Protein AF-A0AAW0VNF8-F1 (afdb_monomer_lite)

Organism: Cherax quadricarinatus (NCBI:txid27406)

Sequence (107 aa):
GCQGKGEPTLSGTGLVSGCQGKGEPTLSGTGLVSGCQGKGEPTLSGTGLVSGCQGKGEPTLSGTGLVSGCQGKGEPTLSGTGRVSGCQGKGEPTLSGTGRVSGCQGK

Foldseek 3Di:
DAEDQEAAEDEEEADWDDDEYQEAYEYEYEHHTEYFEYQEAYEWEYEHATYHFEYQYAYEWEYEHATEAFEYQEAYEWEYEAATEAFEYCYHYHWYYHYHTDYHDHD

Radius of gyration: 12.26 Å; chains: 1; bounding box: 22×32×31 Å

Structure (mmCIF, N/CA/C/O backbone):
data_AF-A0AAW0VNF8-F1
#
_entry.id   AF-A0AAW0VNF8-F1
#
loop_
_atom_site.group_PDB
_atom_site.id
_atom_site.type_symbol
_atom_site.label_atom_id
_atom_site.label_alt_id
_atom_site.label_comp_id
_atom_site.label_asym_id
_atom_site.label_entity_id
_atom_site.label_seq_id
_atom_site.pdbx_PDB_ins_code
_atom_site.Cartn_x
_atom_site.Cartn_y
_atom_site.Cartn_z
_atom_site.occupancy
_atom_site.B_iso_or_equiv
_atom_site.auth_seq_id
_atom_site.auth_comp_id
_atom_site.auth_asym_id
_atom_site.auth_atom_id
_atom_site.pdbx_PDB_model_num
ATOM 1 N N . GLY A 1 1 ? -10.740 5.512 14.739 1.00 82.88 1 GLY A N 1
ATOM 2 C CA . GLY A 1 1 ? -9.739 6.174 13.891 1.00 82.88 1 GLY A CA 1
ATOM 3 C C . GLY A 1 1 ? -8.809 7.049 14.709 1.00 82.88 1 GLY A C 1
ATOM 4 O O . GLY A 1 1 ? -9.156 7.379 15.836 1.00 82.88 1 GLY A O 1
ATOM 5 N N . CYS A 1 2 ? -7.650 7.403 14.153 1.00 90.25 2 CYS A N 1
ATOM 6 C CA . CYS A 1 2 ? -6.629 8.283 14.732 1.00 90.25 2 CYS A CA 1
ATOM 7 C C . CYS A 1 2 ? -6.286 9.441 13.792 1.00 90.25 2 CYS A C 1
ATOM 9 O O . CYS A 1 2 ? -6.270 9.275 12.574 1.00 90.25 2 CYS A O 1
ATOM 11 N N . GLN A 1 3 ? -5.982 10.613 14.351 1.00 91.75 3 GLN A N 1
ATOM 12 C CA . GLN A 1 3 ? -5.537 11.764 13.572 1.00 91.75 3 GLN A CA 1
ATOM 13 C C . GLN A 1 3 ? -4.486 12.563 14.339 1.00 91.75 3 GLN A C 1
ATOM 15 O O . GLN A 1 3 ? -4.627 12.793 15.538 1.00 91.75 3 GLN A O 1
ATOM 20 N N . GLY A 1 4 ? -3.440 13.019 13.651 1.00 85.81 4 GLY A N 1
ATOM 21 C CA . GLY A 1 4 ? -2.394 13.814 14.285 1.00 85.81 4 GLY A CA 1
ATOM 22 C C . GLY A 1 4 ? -1.452 14.493 13.299 1.00 85.81 4 GLY A C 1
ATOM 23 O O . GLY A 1 4 ? -1.389 14.158 12.120 1.00 85.81 4 GLY A O 1
ATOM 24 N N . LYS A 1 5 ? -0.700 15.486 13.781 1.00 80.19 5 LYS A N 1
ATOM 25 C CA . LYS A 1 5 ? 0.381 16.102 12.992 1.00 80.19 5 LYS A CA 1
ATOM 26 C C . LYS A 1 5 ? 1.646 15.229 12.950 1.00 80.19 5 LYS A C 1
ATOM 28 O O . LYS A 1 5 ? 2.416 15.396 12.014 1.00 80.19 5 LYS A O 1
ATOM 33 N N . GLY A 1 6 ? 1.834 14.342 13.928 1.00 82.56 6 GLY A N 1
ATOM 34 C CA . GLY A 1 6 ? 2.964 1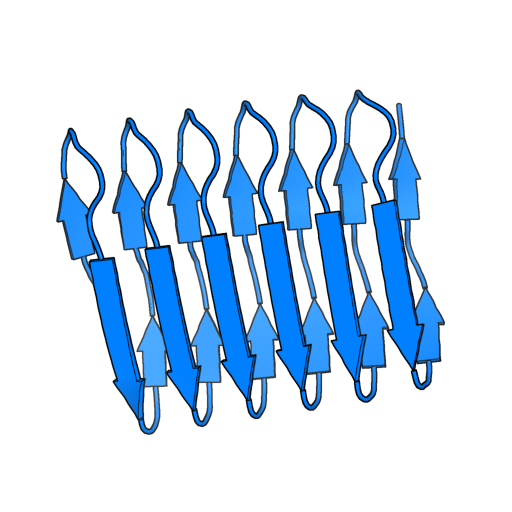3.410 14.004 1.00 82.56 6 GLY A CA 1
ATOM 35 C C . GLY A 1 6 ? 2.661 12.061 13.350 1.00 82.56 6 GLY A C 1
ATOM 36 O O . GLY A 1 6 ? 2.121 12.019 12.242 1.00 82.56 6 GLY A O 1
ATOM 37 N N . GLU A 1 7 ? 2.972 10.995 14.084 1.00 90.00 7 GLU A N 1
ATOM 38 C CA . GLU A 1 7 ? 2.903 9.580 13.685 1.00 90.00 7 GLU A CA 1
ATOM 39 C C . GLU A 1 7 ? 1.790 8.865 14.469 1.00 90.00 7 GLU A C 1
ATOM 41 O O . GLU A 1 7 ? 2.039 8.124 15.425 1.00 90.00 7 GLU A O 1
ATOM 46 N N . PRO A 1 8 ? 0.512 9.158 14.174 1.00 92.00 8 PRO A N 1
ATOM 47 C CA . PRO A 1 8 ? -0.575 8.532 14.901 1.00 92.00 8 PRO A CA 1
ATOM 48 C C . PRO A 1 8 ? -0.576 7.024 14.636 1.00 92.00 8 PRO A C 1
ATOM 50 O O . PRO A 1 8 ? -0.410 6.580 13.502 1.00 92.00 8 PRO A O 1
ATOM 53 N N . THR A 1 9 ? -0.805 6.253 15.694 1.00 95.12 9 THR A N 1
ATOM 54 C CA . THR A 1 9 ? -0.858 4.792 15.637 1.00 95.12 9 THR A CA 1
ATOM 55 C C . THR A 1 9 ? -2.212 4.302 16.137 1.00 95.12 9 THR A C 1
ATOM 57 O O . THR A 1 9 ? -2.721 4.799 17.143 1.00 95.12 9 THR A O 1
ATOM 60 N N . LEU A 1 10 ? -2.801 3.320 15.455 1.00 95.50 10 LEU A N 1
ATOM 61 C CA . LEU A 1 10 ? -4.011 2.628 15.905 1.00 95.50 10 LEU A CA 1
ATOM 62 C C . LEU A 1 10 ? -3.910 1.134 15.625 1.00 95.50 10 LEU A C 1
ATOM 64 O O . LEU A 1 10 ? -3.481 0.713 14.552 1.00 95.50 10 LEU A O 1
ATOM 68 N N . SER A 1 11 ? -4.345 0.338 16.599 1.00 96.56 11 SER A N 1
ATOM 69 C CA . SER A 1 11 ? -4.455 -1.111 16.480 1.00 96.56 11 SER A CA 1
ATOM 70 C C . SER A 1 11 ? -5.770 -1.623 17.063 1.00 96.56 11 SER A C 1
ATOM 72 O O . SER A 1 11 ? -6.353 -0.976 17.936 1.00 96.56 11 SER A O 1
ATOM 74 N N . GLY A 1 12 ? -6.266 -2.762 16.575 1.00 96.06 12 GLY A N 1
ATOM 75 C CA . GLY A 1 12 ? -7.483 -3.366 17.117 1.00 96.06 12 GLY A CA 1
ATOM 76 C C . GLY A 1 12 ? -7.931 -4.655 16.429 1.00 96.06 12 GLY A C 1
ATOM 77 O O . GLY A 1 12 ? -7.283 -5.172 15.517 1.00 96.06 12 GLY A O 1
ATOM 78 N N . THR A 1 13 ? -9.075 -5.165 16.875 1.00 96.38 13 THR A N 1
ATOM 79 C CA . THR A 1 13 ? -9.765 -6.329 16.307 1.00 96.38 13 THR A CA 1
ATOM 80 C C . THR A 1 13 ? -11.167 -5.943 15.835 1.00 96.38 13 THR A C 1
ATOM 82 O O . THR A 1 13 ? -11.759 -4.974 16.310 1.00 96.38 13 THR A O 1
ATOM 85 N N . GLY A 1 14 ? -11.711 -6.694 14.878 1.00 95.25 14 GLY A N 1
ATOM 86 C CA . GLY A 1 14 ? -13.008 -6.404 14.277 1.00 95.25 14 GLY A CA 1
ATOM 87 C C . GLY A 1 14 ? -12.874 -5.378 13.158 1.00 95.25 14 GLY A C 1
ATOM 88 O O . GLY A 1 14 ? -12.380 -5.711 12.085 1.00 95.25 14 GLY A O 1
ATOM 89 N N . LEU A 1 15 ? -13.341 -4.152 13.389 1.00 95.56 15 LEU A N 1
ATOM 90 C CA . LEU A 1 15 ? -13.314 -3.073 12.401 1.00 95.56 15 LEU A CA 1
ATOM 91 C C . LEU A 1 15 ? -12.335 -1.989 12.864 1.00 95.56 15 LEU A C 1
ATOM 93 O O . LEU A 1 15 ? -12.580 -1.289 13.845 1.00 95.56 15 LEU A O 1
ATOM 97 N N . VAL A 1 16 ? -11.218 -1.855 12.153 1.00 95.31 16 VAL A N 1
ATOM 98 C CA . VAL A 1 16 ? -10.157 -0.892 12.446 1.00 95.31 16 VAL A CA 1
ATOM 99 C C . VAL A 1 16 ? -10.028 0.064 11.268 1.00 95.31 16 VAL A C 1
ATOM 101 O O . VAL A 1 16 ? -9.502 -0.281 10.213 1.00 95.31 16 VAL A O 1
ATOM 104 N N . SER A 1 17 ? -10.533 1.284 11.430 1.00 92.38 17 SER A N 1
ATOM 105 C CA . SER A 1 17 ? -10.645 2.227 10.318 1.00 92.38 17 SER A CA 1
ATOM 106 C C . SER A 1 17 ? -10.058 3.600 10.621 1.00 92.38 17 SER A C 1
ATOM 108 O O . SER A 1 17 ? -10.351 4.196 11.666 1.00 92.38 17 SER A O 1
ATOM 110 N N . GLY A 1 18 ? -9.327 4.129 9.639 1.00 86.38 18 GLY A N 1
ATOM 111 C CA . GLY A 1 18 ? -8.933 5.528 9.548 1.00 86.38 18 GLY A CA 1
ATOM 112 C C . GLY A 1 18 ? -7.790 5.898 10.484 1.00 86.38 18 GLY A C 1
ATOM 113 O O . GLY A 1 18 ? -8.027 6.191 11.652 1.00 86.38 18 GLY A O 1
ATOM 114 N N . CYS A 1 19 ? -6.569 5.976 9.962 1.00 92.44 19 CYS A N 1
ATOM 115 C CA . CYS A 1 19 ? -5.480 6.719 10.586 1.00 92.44 19 CYS A CA 1
ATOM 116 C C . CYS A 1 19 ? -4.912 7.758 9.628 1.00 92.44 19 CYS A C 1
ATOM 118 O O . CYS A 1 19 ? -4.551 7.429 8.499 1.00 92.44 19 CYS A O 1
ATOM 120 N N . GLN A 1 20 ? -4.850 9.015 10.063 1.00 93.31 20 GLN A N 1
ATOM 121 C CA . GLN A 1 20 ? -4.438 10.129 9.215 1.00 93.31 20 GLN A CA 1
ATOM 122 C C . GLN A 1 20 ? -3.364 10.984 9.884 1.00 93.31 20 GLN A C 1
ATOM 124 O O . GLN A 1 20 ? -3.565 11.528 10.970 1.00 93.31 20 GLN A O 1
ATOM 129 N N . GLY A 1 21 ? -2.228 11.143 9.209 1.00 88.69 21 GLY A N 1
ATOM 130 C CA . GLY A 1 21 ? -1.056 11.844 9.729 1.00 88.69 21 GLY A CA 1
ATOM 131 C C . GLY A 1 21 ? -0.448 12.814 8.722 1.00 88.69 21 GLY A C 1
ATOM 132 O O . GLY A 1 21 ? -0.566 12.629 7.513 1.00 88.69 21 GLY A O 1
ATOM 133 N N . LYS A 1 22 ? 0.245 13.860 9.192 1.00 87.19 22 LYS A N 1
ATOM 134 C CA . LYS A 1 22 ? 1.213 14.556 8.319 1.00 87.19 22 LYS A CA 1
ATOM 135 C C . LYS A 1 22 ? 2.545 13.800 8.244 1.00 87.19 22 LYS A C 1
ATOM 137 O O . LYS A 1 22 ? 3.184 13.908 7.205 1.00 87.19 22 LYS A O 1
ATOM 142 N N . GLY A 1 23 ? 2.923 13.061 9.290 1.00 88.25 23 GLY A N 1
ATOM 143 C CA . GLY A 1 23 ? 4.085 12.170 9.300 1.00 88.25 23 GLY A CA 1
ATOM 144 C C . GLY A 1 23 ? 3.756 10.785 8.741 1.00 88.25 23 GLY A C 1
ATOM 145 O O . GLY A 1 23 ? 3.161 10.678 7.662 1.00 88.25 23 GLY A O 1
ATOM 146 N N . GLU A 1 24 ? 4.116 9.761 9.513 1.00 93.00 24 GLU A N 1
ATOM 147 C CA . GLU A 1 24 ? 4.070 8.332 9.174 1.00 93.00 24 GLU A CA 1
ATOM 148 C C . GLU A 1 24 ? 3.004 7.625 10.029 1.00 93.00 24 GLU A C 1
ATOM 150 O O . GLU A 1 24 ? 3.294 7.043 11.074 1.00 93.00 24 GLU A O 1
ATOM 155 N N . PRO A 1 25 ? 1.712 7.750 9.681 1.00 94.38 25 PRO A N 1
ATOM 156 C CA . PRO A 1 25 ? 0.669 7.075 10.434 1.00 94.38 25 PRO A CA 1
ATOM 157 C C . PRO A 1 25 ? 0.801 5.557 10.285 1.00 94.38 25 PRO A C 1
ATOM 159 O O . PRO A 1 25 ? 1.090 5.052 9.199 1.00 94.38 25 PRO A O 1
ATOM 162 N N . THR A 1 26 ? 0.514 4.835 11.364 1.00 96.56 26 THR A N 1
ATOM 163 C CA . THR A 1 26 ? 0.533 3.371 11.386 1.00 96.56 26 THR A CA 1
ATOM 164 C C . THR A 1 26 ? -0.834 2.828 11.787 1.00 96.56 26 THR A C 1
ATOM 166 O O . THR A 1 26 ? -1.409 3.216 12.805 1.00 96.56 26 THR A O 1
ATOM 169 N N . LEU A 1 27 ? -1.371 1.907 10.991 1.00 97.06 27 LEU A N 1
ATOM 170 C CA . LEU A 1 27 ? -2.645 1.246 11.256 1.00 97.06 27 LEU A CA 1
ATOM 171 C C . LEU A 1 27 ? -2.466 -0.272 11.188 1.00 97.06 27 LEU A C 1
ATOM 173 O O . LEU A 1 27 ? -1.950 -0.796 10.205 1.00 97.06 27 LEU A O 1
ATOM 177 N N . SER A 1 28 ? -2.896 -0.981 12.229 1.00 97.00 28 SER A N 1
ATOM 178 C CA . SER A 1 28 ? -2.769 -2.438 12.335 1.00 97.00 28 SER A CA 1
ATOM 179 C C . SER A 1 28 ? -4.068 -3.087 12.810 1.00 97.00 28 SER A C 1
ATOM 181 O O . SER A 1 28 ? -4.806 -2.491 13.591 1.00 97.00 28 SER A O 1
ATOM 183 N N . GLY A 1 29 ? -4.374 -4.317 12.403 1.00 96.88 29 GLY A N 1
ATOM 184 C CA . GLY A 1 29 ? -5.476 -5.036 13.037 1.00 96.88 29 GLY A CA 1
ATOM 185 C C . GLY A 1 29 ? -5.838 -6.394 12.460 1.00 96.88 29 GLY A C 1
ATOM 186 O O . GLY A 1 29 ? -5.207 -6.912 11.540 1.00 96.88 29 GLY A O 1
ATOM 187 N N . THR A 1 30 ? -6.897 -6.968 13.026 1.00 97.31 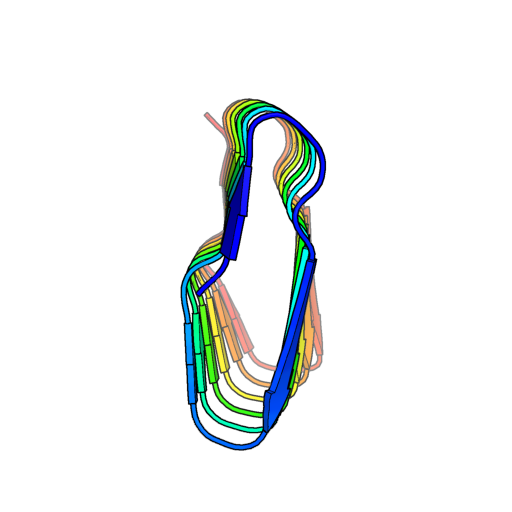30 THR A N 1
ATOM 188 C CA . THR A 1 30 ? -7.486 -8.242 12.587 1.00 97.31 30 THR A CA 1
ATOM 189 C C . THR A 1 30 ? -8.965 -8.045 12.262 1.00 97.31 30 THR A C 1
ATOM 191 O O . THR A 1 30 ? -9.683 -7.454 13.066 1.00 97.31 30 THR A O 1
ATOM 194 N N . GLY A 1 31 ? -9.435 -8.566 11.128 1.00 97.12 31 GLY A N 1
ATOM 195 C CA . GLY A 1 31 ? -10.801 -8.404 10.628 1.00 97.12 31 GLY A CA 1
ATOM 196 C C . GLY A 1 31 ? -10.843 -7.509 9.389 1.00 97.12 31 GLY A C 1
ATOM 197 O O . GLY A 1 31 ? -10.284 -7.860 8.354 1.00 97.12 31 GLY A O 1
ATOM 198 N N . LEU A 1 32 ? -11.526 -6.372 9.490 1.00 97.12 32 LEU A N 1
ATOM 199 C CA . LEU A 1 32 ? -11.554 -5.308 8.488 1.00 97.12 32 LEU A CA 1
ATOM 200 C C . LEU A 1 32 ? -10.598 -4.194 8.922 1.00 97.12 32 LEU A C 1
ATOM 202 O O . LEU A 1 32 ? -10.867 -3.513 9.911 1.00 97.12 32 LEU A O 1
ATOM 206 N N . VAL A 1 33 ? -9.512 -3.980 8.184 1.00 97.31 33 VAL A N 1
ATOM 207 C CA . VAL A 1 33 ? -8.534 -2.919 8.459 1.00 97.31 33 VAL A CA 1
ATOM 208 C C . VAL A 1 33 ? -8.455 -2.001 7.247 1.00 97.31 33 VAL A C 1
ATOM 210 O O . VAL A 1 33 ? -8.090 -2.443 6.159 1.00 97.31 33 VAL A O 1
ATOM 213 N N . SER A 1 34 ? -8.808 -0.725 7.400 1.00 95.62 34 SER A N 1
ATOM 214 C CA . SER A 1 34 ? -8.898 0.166 6.240 1.00 95.62 34 SER A CA 1
ATOM 215 C C . SER A 1 34 ? -8.506 1.613 6.502 1.00 95.62 34 SER A C 1
ATOM 217 O O . SER A 1 34 ? -8.942 2.211 7.487 1.00 95.62 34 SER A O 1
ATOM 219 N N . GLY A 1 35 ? -7.797 2.215 5.548 1.00 92.88 35 GLY A N 1
ATOM 220 C CA . GLY A 1 35 ? -7.576 3.657 5.483 1.00 92.88 35 GLY A CA 1
ATOM 221 C C . GLY A 1 35 ? -6.449 4.146 6.389 1.00 92.88 35 GLY A C 1
ATOM 222 O O . GLY A 1 35 ? -6.704 4.638 7.486 1.00 92.88 35 GLY A O 1
ATOM 223 N N . CYS A 1 36 ? -5.215 4.086 5.893 1.00 95.75 36 CYS A N 1
ATOM 224 C CA . CYS A 1 36 ? -4.048 4.751 6.470 1.00 95.75 36 CYS A CA 1
ATOM 225 C C . CYS A 1 36 ? -3.522 5.800 5.479 1.00 95.75 36 CYS A C 1
ATOM 227 O O . CYS A 1 36 ? -3.216 5.464 4.335 1.00 95.75 36 CYS A O 1
ATOM 229 N N . GLN A 1 37 ? -3.474 7.076 5.870 1.00 95.44 37 GLN A N 1
ATOM 230 C CA . GLN A 1 37 ? -3.137 8.169 4.950 1.00 95.44 37 GLN A CA 1
ATOM 231 C C . GLN A 1 37 ? -2.148 9.163 5.556 1.00 95.44 37 GLN A C 1
ATOM 233 O O . GLN A 1 37 ? -2.428 9.786 6.581 1.00 95.44 37 GLN A O 1
ATOM 238 N N . GLY A 1 38 ? -1.018 9.359 4.878 1.00 92.19 38 GLY A N 1
ATOM 239 C CA . GLY A 1 38 ? 0.093 10.193 5.335 1.00 92.19 38 GLY A CA 1
ATOM 240 C C . GLY A 1 38 ? 0.625 11.127 4.251 1.00 92.19 38 GLY A C 1
ATOM 241 O O . GLY A 1 38 ? 0.427 10.892 3.061 1.00 92.19 38 GLY A O 1
ATOM 242 N N . LYS A 1 39 ? 1.339 12.197 4.627 1.00 89.62 39 LYS A N 1
ATOM 243 C CA . LYS A 1 39 ? 2.239 12.858 3.659 1.00 89.62 39 LYS A CA 1
ATOM 244 C C . LYS A 1 39 ? 3.603 12.166 3.598 1.00 89.62 39 LYS A C 1
ATOM 246 O O . LYS A 1 39 ? 4.196 12.219 2.527 1.00 89.62 39 LYS A O 1
ATOM 251 N N . GLY A 1 40 ? 4.057 11.547 4.689 1.00 89.50 40 GLY A N 1
ATOM 252 C CA . GLY A 1 40 ? 5.257 10.708 4.717 1.00 89.50 40 GLY A CA 1
ATOM 253 C C . GLY A 1 40 ? 4.975 9.297 4.203 1.00 89.50 40 GLY A C 1
ATOM 254 O O . GLY A 1 40 ? 4.379 9.133 3.131 1.00 89.50 40 GLY A O 1
ATOM 255 N N . GLU A 1 41 ? 5.367 8.315 5.008 1.00 94.00 41 GLU A N 1
ATOM 256 C CA . GLU A 1 41 ? 5.377 6.876 4.723 1.00 94.00 41 GLU A CA 1
ATOM 257 C C . GLU A 1 41 ? 4.334 6.158 5.595 1.00 94.00 41 GLU A C 1
ATOM 259 O O . GLU A 1 41 ? 4.639 5.599 6.647 1.00 94.00 41 GLU A O 1
ATOM 264 N N . PRO A 1 42 ? 3.041 6.235 5.242 1.00 95.56 42 PRO A N 1
ATOM 265 C CA . PRO A 1 42 ? 2.013 5.548 6.007 1.00 95.56 42 PRO A CA 1
ATOM 266 C C . PRO A 1 42 ? 2.206 4.033 5.914 1.00 95.56 42 PRO A C 1
ATOM 268 O O . PRO A 1 42 ? 2.480 3.492 4.841 1.00 95.56 42 PRO A O 1
ATOM 271 N N . THR A 1 43 ? 1.979 3.347 7.030 1.00 97.56 43 THR A N 1
ATOM 272 C CA . THR A 1 43 ? 2.043 1.887 7.110 1.00 97.56 43 THR A CA 1
ATOM 273 C C . THR A 1 43 ? 0.681 1.321 7.494 1.00 97.56 43 THR A C 1
ATOM 275 O O . THR A 1 43 ? 0.046 1.764 8.454 1.00 97.56 43 THR A O 1
ATOM 278 N N . LEU A 1 44 ? 0.212 0.332 6.736 1.00 97.75 44 LEU A N 1
ATOM 279 C CA . LEU A 1 44 ? -1.031 -0.389 6.992 1.00 97.75 44 LEU A CA 1
ATOM 280 C C . LEU A 1 44 ? -0.771 -1.894 6.978 1.00 97.75 44 LEU A C 1
ATOM 282 O O . LEU A 1 44 ? -0.316 -2.437 5.974 1.00 97.75 44 LEU A O 1
ATOM 286 N N . SER A 1 45 ? -1.116 -2.567 8.071 1.00 97.50 45 SER A N 1
ATOM 287 C CA . SER A 1 45 ? -0.895 -4.003 8.234 1.00 97.50 45 SER A CA 1
ATOM 288 C C . SER A 1 45 ? -2.130 -4.708 8.787 1.00 97.50 45 SER A C 1
ATOM 290 O O . SER A 1 45 ? -2.865 -4.142 9.593 1.00 97.50 45 SER A O 1
ATOM 292 N N . GLY A 1 46 ? -2.373 -5.965 8.418 1.00 97.12 46 GLY A N 1
ATOM 293 C CA . GLY A 1 46 ? -3.429 -6.720 9.091 1.00 97.12 46 GLY A CA 1
ATOM 294 C C . GLY A 1 46 ? -3.719 -8.117 8.568 1.00 97.12 46 GLY A C 1
ATOM 295 O O . GLY A 1 46 ? -3.088 -8.617 7.640 1.00 97.12 46 GLY A O 1
ATOM 296 N N . THR A 1 47 ? -4.714 -8.746 9.186 1.00 97.62 47 THR A N 1
ATOM 297 C CA . THR A 1 47 ? -5.236 -10.065 8.799 1.00 97.62 47 THR A CA 1
AT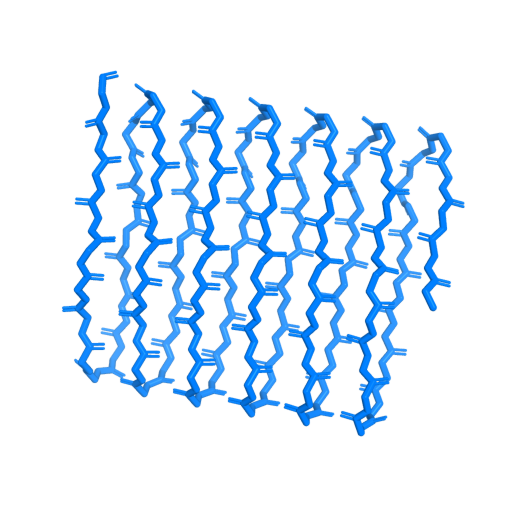OM 298 C C . THR A 1 47 ? -6.734 -9.971 8.524 1.00 97.62 47 THR A C 1
ATOM 300 O O . THR A 1 47 ? -7.457 -9.369 9.312 1.00 97.62 47 THR A O 1
ATOM 303 N N . GLY A 1 48 ? -7.209 -10.584 7.438 1.00 97.38 48 GLY A N 1
ATOM 304 C CA . GLY A 1 48 ? -8.599 -10.534 6.981 1.00 97.38 48 GLY A CA 1
ATOM 305 C C . GLY A 1 48 ? -8.734 -9.736 5.684 1.00 97.38 48 GLY A C 1
ATOM 306 O O . GLY A 1 48 ? -8.240 -10.162 4.640 1.00 97.38 48 GLY A O 1
ATOM 307 N N . LEU A 1 49 ? -9.422 -8.597 5.739 1.00 97.62 49 LEU A N 1
ATOM 308 C CA . LEU A 1 49 ? -9.515 -7.641 4.636 1.00 97.62 49 LEU A CA 1
ATOM 309 C C . LEU A 1 49 ? -8.731 -6.384 5.005 1.00 97.62 49 LEU A C 1
ATOM 311 O O . LEU A 1 49 ? -9.091 -5.687 5.952 1.00 97.62 49 LEU A O 1
ATOM 315 N N . VAL A 1 50 ? -7.676 -6.096 4.249 1.00 97.69 50 VAL A N 1
ATOM 316 C CA . VAL A 1 50 ? -6.785 -4.958 4.485 1.00 97.69 50 VAL A CA 1
ATOM 317 C C . VAL A 1 50 ? -6.796 -4.059 3.254 1.00 97.69 50 VAL A C 1
ATOM 319 O O . VAL A 1 50 ? -6.488 -4.517 2.149 1.00 97.69 50 VAL A O 1
ATOM 322 N N . SER A 1 51 ? -7.172 -2.787 3.405 1.00 96.75 51 SER A N 1
ATOM 323 C CA . SER A 1 51 ? -7.282 -1.899 2.245 1.00 96.75 51 SER A CA 1
ATOM 324 C C . SER A 1 51 ? -6.958 -0.424 2.474 1.00 96.75 51 SER A C 1
ATOM 326 O O . SER A 1 51 ? -7.277 0.167 3.501 1.00 96.75 51 SER A O 1
ATOM 328 N N . GLY A 1 52 ? -6.371 0.212 1.459 1.00 94.31 52 GLY A N 1
ATOM 329 C CA . GLY A 1 52 ? -6.237 1.668 1.399 1.00 94.31 52 GLY A CA 1
ATOM 330 C C . GLY A 1 52 ? -5.107 2.227 2.263 1.00 94.31 52 GLY A C 1
ATOM 331 O O . GLY A 1 52 ? -5.355 2.792 3.328 1.00 94.31 52 GLY A O 1
ATOM 332 N N . CYS A 1 53 ? -3.877 2.135 1.758 1.00 96.56 53 CYS A N 1
ATOM 333 C CA . CYS A 1 53 ? -2.713 2.863 2.262 1.00 96.56 53 CYS A CA 1
ATOM 334 C C . CYS A 1 53 ? -2.281 3.915 1.232 1.00 96.56 53 CYS A C 1
ATOM 336 O O . CYS A 1 53 ? -2.025 3.569 0.077 1.00 96.56 53 CYS A O 1
ATOM 338 N N . GLN A 1 54 ? -2.253 5.198 1.603 1.00 96.19 54 GLN A N 1
ATOM 339 C CA . GLN A 1 54 ? -1.994 6.283 0.648 1.00 96.19 54 GLN A CA 1
ATOM 340 C C . GLN A 1 54 ? -1.033 7.337 1.191 1.00 96.19 54 GLN A C 1
ATOM 342 O O . GLN A 1 54 ? -1.305 7.966 2.215 1.00 96.19 54 GLN A O 1
ATOM 347 N N . GLY A 1 55 ? 0.054 7.584 0.460 1.00 93.06 55 GLY A N 1
ATOM 348 C CA . GLY A 1 55 ? 1.138 8.478 0.867 1.00 93.06 55 GLY A CA 1
ATOM 349 C C . GLY A 1 55 ? 1.633 9.385 -0.256 1.00 93.06 55 GLY A C 1
ATOM 350 O O . GLY A 1 55 ? 1.457 9.087 -1.437 1.00 93.06 55 GLY A O 1
ATOM 351 N N . LYS A 1 56 ? 2.282 10.507 0.083 1.00 90.94 56 LYS A N 1
ATOM 352 C CA . LYS A 1 56 ? 3.145 11.190 -0.903 1.00 90.94 56 LYS A CA 1
ATOM 353 C C . LYS A 1 56 ? 4.550 10.584 -0.944 1.00 90.94 56 LYS A C 1
ATOM 355 O O . LYS A 1 56 ? 5.153 10.673 -2.006 1.00 90.94 56 LYS A O 1
ATOM 360 N N . GLY A 1 57 ? 5.034 9.999 0.152 1.00 90.81 57 GLY A N 1
ATOM 361 C CA . GLY A 1 57 ? 6.274 9.224 0.178 1.00 90.81 57 GLY A CA 1
ATOM 362 C C . GLY A 1 57 ? 6.058 7.795 -0.319 1.00 90.81 57 GLY A C 1
ATOM 363 O O . GLY A 1 57 ? 5.430 7.585 -1.365 1.00 90.81 57 GLY A O 1
ATOM 364 N N . GLU A 1 58 ? 6.545 6.846 0.475 1.00 94.50 58 GLU A N 1
ATOM 365 C CA . GLU A 1 58 ? 6.607 5.405 0.210 1.00 94.50 58 GLU A CA 1
ATOM 366 C C . GLU A 1 58 ? 5.616 4.662 1.122 1.00 94.50 58 GLU A C 1
ATOM 368 O O . GLU A 1 58 ? 5.964 4.169 2.192 1.00 94.50 58 GLU A O 1
ATOM 373 N N . PRO A 1 59 ? 4.317 4.642 0.778 1.00 96.00 59 PRO A N 1
ATOM 374 C CA . PRO A 1 59 ? 3.338 3.933 1.586 1.00 96.00 59 PRO A CA 1
ATOM 375 C C . PRO A 1 59 ? 3.610 2.428 1.550 1.00 96.00 59 PRO A C 1
ATOM 377 O O . PRO A 1 59 ? 3.882 1.856 0.492 1.00 96.00 59 PRO A O 1
ATOM 380 N N . THR A 1 60 ? 3.442 1.780 2.698 1.00 97.88 60 THR A N 1
ATOM 381 C CA . THR A 1 60 ? 3.572 0.328 2.831 1.00 97.88 60 THR A CA 1
ATOM 382 C C . THR A 1 60 ? 2.237 -0.282 3.237 1.00 97.88 60 THR A C 1
ATOM 384 O O . THR A 1 60 ? 1.585 0.160 4.186 1.00 97.88 60 THR A O 1
ATOM 387 N N . LEU A 1 61 ? 1.815 -1.312 2.508 1.00 97.88 61 LEU A N 1
ATOM 388 C CA . LEU A 1 61 ? 0.619 -2.093 2.793 1.00 97.88 61 LEU A CA 1
ATOM 389 C C . LEU A 1 61 ? 0.964 -3.580 2.807 1.00 97.88 61 LEU A C 1
ATOM 391 O O . LEU A 1 61 ? 1.427 -4.123 1.805 1.00 97.88 61 LEU A O 1
ATOM 395 N N . SER A 1 62 ? 0.680 -4.240 3.924 1.00 97.62 62 SER A N 1
ATOM 396 C CA . SER A 1 62 ? 0.982 -5.654 4.126 1.00 97.62 62 SER A CA 1
ATOM 397 C C . SER A 1 62 ? -0.193 -6.395 4.762 1.00 97.62 62 SER A C 1
ATOM 399 O O . SER A 1 62 ? -0.938 -5.835 5.565 1.00 97.62 62 SER A O 1
ATOM 401 N N . GLY A 1 63 ? -0.379 -7.679 4.460 1.00 96.88 63 GLY A N 1
ATOM 402 C CA . GLY A 1 63 ? -1.373 -8.454 5.201 1.00 96.88 63 GLY A CA 1
ATOM 403 C C . GLY A 1 63 ? -1.620 -9.880 4.738 1.00 96.88 63 GLY A C 1
ATOM 404 O O . GLY A 1 63 ? -1.013 -10.372 3.793 1.00 96.88 63 GLY A O 1
ATOM 405 N N . THR A 1 64 ? -2.547 -10.541 5.426 1.00 97.38 64 THR A N 1
ATOM 406 C CA . THR A 1 64 ? -3.012 -11.901 5.116 1.00 97.38 64 THR A CA 1
ATOM 407 C C . THR A 1 64 ? -4.503 -11.871 4.780 1.00 97.38 64 THR A C 1
ATOM 409 O O . THR A 1 64 ? -5.277 -11.282 5.530 1.00 97.38 64 THR A O 1
ATOM 412 N N . GLY A 1 65 ? -4.928 -12.526 3.695 1.00 96.94 65 GLY A N 1
ATOM 413 C CA . GLY A 1 65 ? -6.324 -12.595 3.248 1.00 96.94 65 GLY A CA 1
ATOM 414 C C . GLY A 1 65 ? -6.550 -11.857 1.926 1.00 96.94 65 GLY A C 1
ATOM 415 O O . GLY A 1 65 ? -6.036 -12.285 0.891 1.00 96.94 65 GLY A O 1
ATOM 416 N N . LEU A 1 66 ? -7.347 -10.782 1.936 1.00 97.31 66 LEU A N 1
ATOM 417 C CA . LEU A 1 66 ? -7.460 -9.858 0.798 1.00 97.31 66 LEU A CA 1
ATOM 418 C C . LEU A 1 66 ? -6.749 -8.550 1.144 1.00 97.31 66 LEU A C 1
ATOM 420 O O . LEU A 1 66 ? -7.141 -7.866 2.087 1.00 97.31 66 LEU A O 1
ATOM 424 N N . VAL A 1 67 ? -5.736 -8.192 0.362 1.00 97.62 67 VAL A N 1
ATOM 425 C CA . VAL A 1 67 ? -4.923 -6.989 0.563 1.00 97.62 67 VAL A CA 1
ATOM 426 C C . VAL A 1 67 ? -5.010 -6.121 -0.6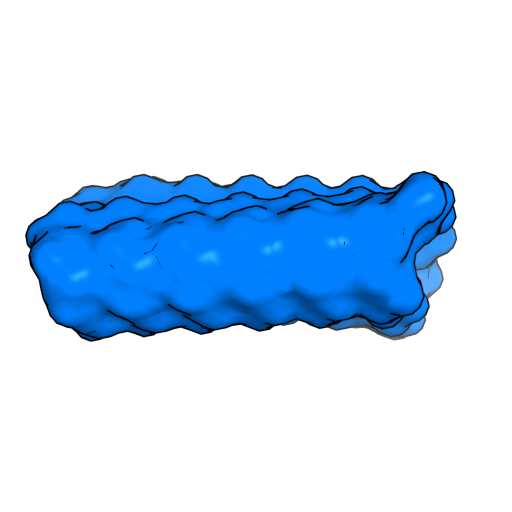88 1.00 97.62 67 VAL A C 1
ATOM 428 O O . VAL A 1 67 ? -4.738 -6.597 -1.794 1.00 97.62 67 VAL A O 1
ATOM 431 N N . SER A 1 68 ? -5.419 -4.856 -0.555 1.00 96.69 68 SER A N 1
ATOM 432 C CA . SER A 1 68 ? -5.592 -4.007 -1.740 1.00 96.69 68 SER A CA 1
ATOM 433 C C . SER A 1 68 ? -5.416 -2.502 -1.554 1.00 96.69 68 SER A C 1
ATOM 435 O O . SER A 1 68 ? -5.762 -1.939 -0.523 1.00 96.69 68 SER A O 1
ATOM 437 N N . GLY A 1 69 ? -4.943 -1.825 -2.602 1.00 94.81 69 GLY A N 1
ATOM 438 C CA . GLY A 1 69 ? -4.927 -0.362 -2.665 1.00 94.81 69 GLY A CA 1
ATOM 439 C C . GLY A 1 69 ? -3.788 0.275 -1.869 1.00 94.81 69 GLY A C 1
ATOM 440 O O . GLY A 1 69 ? -4.032 0.904 -0.841 1.00 94.81 69 GLY A O 1
ATOM 441 N N . CYS A 1 70 ? -2.561 0.146 -2.374 1.00 96.25 70 CYS A N 1
ATOM 442 C CA . CYS A 1 70 ? -1.399 0.913 -1.923 1.00 96.25 70 CYS A CA 1
ATOM 443 C C . CYS A 1 70 ? -1.050 1.967 -2.982 1.00 96.25 70 CYS A C 1
ATOM 445 O O . CYS A 1 70 ? -0.823 1.612 -4.140 1.00 96.25 70 CYS A O 1
ATOM 447 N N . GLN A 1 71 ? -1.063 3.255 -2.630 1.00 95.50 71 GLN A N 1
ATOM 448 C CA . GLN A 1 71 ? -0.881 4.336 -3.606 1.00 95.50 71 GLN A CA 1
ATOM 449 C C . GLN A 1 71 ? 0.064 5.428 -3.112 1.00 95.50 71 GLN A C 1
ATOM 451 O O . GLN A 1 71 ? -0.216 6.093 -2.114 1.00 95.50 71 GLN A O 1
ATOM 456 N N . GLY A 1 72 ? 1.150 5.650 -3.849 1.00 92.56 72 GLY A N 1
ATOM 457 C CA . GLY A 1 72 ? 2.217 6.588 -3.505 1.00 92.56 72 GLY A CA 1
ATOM 458 C C . GLY A 1 72 ? 2.562 7.544 -4.643 1.00 92.56 72 GLY A C 1
ATOM 459 O O . GLY A 1 72 ? 2.292 7.259 -5.809 1.00 92.56 72 GLY A O 1
ATOM 460 N N . LYS A 1 73 ? 3.197 8.681 -4.334 1.00 91.25 73 LYS A N 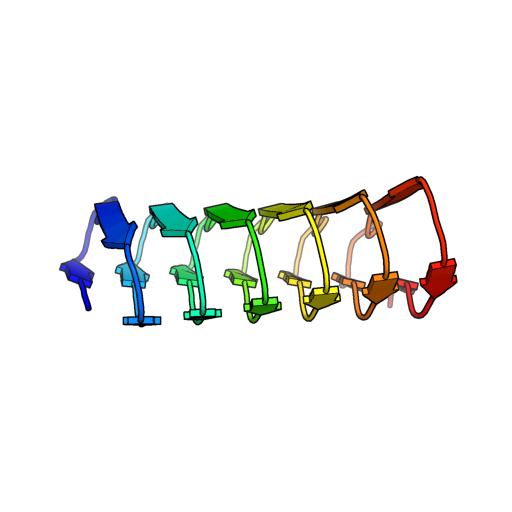1
ATOM 461 C CA . LYS A 1 73 ? 3.997 9.381 -5.358 1.00 91.25 73 LYS A CA 1
ATOM 462 C C . LYS A 1 73 ? 5.428 8.845 -5.422 1.00 91.25 73 LYS A C 1
ATOM 464 O O . LYS A 1 73 ? 6.001 8.936 -6.498 1.00 91.25 73 LYS A O 1
ATOM 469 N N . GLY A 1 74 ? 5.971 8.316 -4.325 1.00 90.81 74 GLY A N 1
ATOM 470 C CA . GLY A 1 74 ? 7.245 7.597 -4.315 1.00 90.81 74 GLY A CA 1
ATOM 471 C C . GLY A 1 74 ? 7.088 6.153 -4.789 1.00 90.81 74 GLY A C 1
ATOM 472 O O . GLY A 1 74 ? 6.379 5.892 -5.768 1.00 90.81 74 GLY A O 1
ATOM 473 N N . GLU A 1 75 ? 7.721 5.242 -4.056 1.00 93.69 75 GLU A N 1
ATOM 474 C CA . GLU A 1 75 ? 7.812 3.799 -4.305 1.00 93.69 75 GLU A CA 1
ATOM 475 C C . GLU A 1 75 ? 6.877 3.038 -3.347 1.00 93.69 75 GLU A C 1
ATOM 477 O O . GLU A 1 75 ? 7.277 2.602 -2.270 1.00 93.69 75 GLU A O 1
ATOM 482 N N . PRO A 1 76 ? 5.574 2.929 -3.657 1.00 95.25 76 PRO A N 1
ATOM 483 C CA . PRO A 1 76 ? 4.652 2.207 -2.794 1.00 95.25 76 PRO A CA 1
ATOM 484 C C . PRO A 1 76 ? 5.006 0.719 -2.761 1.00 95.25 76 PRO A C 1
ATOM 486 O O . PRO A 1 76 ? 5.270 0.103 -3.796 1.00 95.25 76 PRO A O 1
ATOM 489 N N . THR A 1 77 ? 4.915 0.125 -1.577 1.00 97.44 77 THR A N 1
ATOM 490 C CA . THR A 1 77 ? 5.114 -1.310 -1.380 1.00 97.44 77 THR A CA 1
ATOM 491 C C . THR A 1 77 ? 3.802 -1.967 -0.981 1.00 97.44 77 THR A C 1
ATOM 493 O O . THR A 1 77 ? 3.128 -1.550 -0.038 1.00 97.44 77 THR A O 1
ATOM 496 N N . LEU A 1 78 ? 3.426 -3.017 -1.708 1.00 97.31 78 LEU A N 1
ATOM 497 C CA . LEU A 1 78 ? 2.267 -3.848 -1.419 1.00 97.31 78 LEU A CA 1
ATOM 498 C C . LEU A 1 78 ? 2.699 -5.312 -1.317 1.00 97.31 78 LEU A C 1
ATOM 500 O O . LEU A 1 78 ? 3.209 -5.885 -2.280 1.00 97.31 78 LEU A O 1
ATOM 504 N N . SER A 1 79 ? 2.472 -5.926 -0.159 1.00 97.06 79 SER A N 1
ATOM 505 C CA . SER A 1 79 ? 2.813 -7.325 0.086 1.00 97.06 79 SER A CA 1
ATOM 506 C C . SER A 1 79 ? 1.686 -8.099 0.772 1.00 97.06 79 SER A C 1
ATOM 508 O O . SER A 1 79 ? 0.832 -7.522 1.445 1.00 97.06 79 SER A O 1
ATOM 510 N N . GLY A 1 80 ? 1.654 -9.424 0.620 1.00 95.69 80 GLY A N 1
ATOM 511 C CA . GLY A 1 80 ? 0.745 -10.228 1.431 1.00 95.69 80 GLY A CA 1
ATOM 512 C C . GLY A 1 80 ? 0.578 -11.687 1.038 1.00 95.69 80 GLY A C 1
ATOM 513 O O . GLY A 1 80 ? 1.146 -12.181 0.070 1.00 95.69 80 GLY A O 1
ATOM 514 N N . THR A 1 81 ? -0.241 -12.380 1.817 1.00 95.69 81 THR A N 1
ATOM 515 C CA . THR A 1 81 ? -0.657 -13.773 1.608 1.00 95.69 81 THR A CA 1
ATOM 516 C C . THR A 1 81 ? -2.122 -13.785 1.164 1.00 95.69 81 THR A C 1
ATOM 518 O O . THR A 1 81 ? -2.948 -13.114 1.779 1.00 95.69 81 THR A O 1
ATOM 521 N N . GLY A 1 82 ? -2.489 -14.561 0.141 1.00 96.00 82 GLY A N 1
ATOM 522 C CA . GLY A 1 82 ? -3.869 -14.676 -0.351 1.00 96.00 82 GLY A CA 1
ATOM 523 C C . GLY A 1 82 ? -4.104 -13.950 -1.677 1.00 96.00 82 GLY A C 1
ATOM 524 O O . GLY A 1 82 ? -3.555 -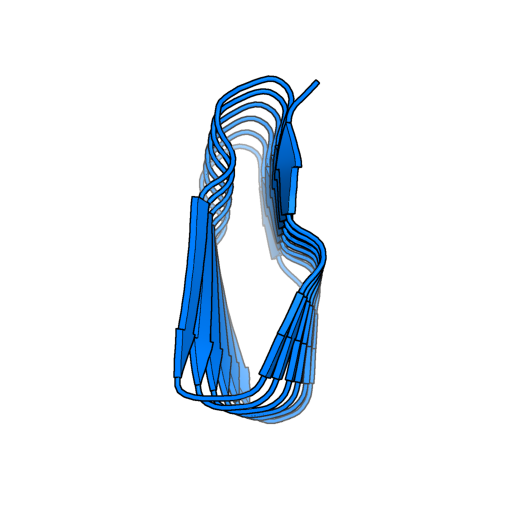14.351 -2.703 1.00 96.00 82 GLY A O 1
ATOM 525 N N . ARG A 1 83 ? -4.971 -12.930 -1.707 1.00 97.19 83 ARG A N 1
ATOM 526 C CA . ARG A 1 83 ? -5.171 -12.082 -2.897 1.00 97.19 83 ARG A CA 1
ATOM 527 C C . ARG A 1 83 ? -4.616 -10.692 -2.636 1.00 97.19 83 ARG A C 1
ATOM 529 O O . ARG A 1 83 ? -5.053 -10.028 -1.702 1.00 97.19 83 ARG A O 1
ATOM 536 N N . VAL A 1 84 ? -3.708 -10.251 -3.495 1.00 96.81 84 VAL A N 1
ATOM 537 C CA . VAL A 1 84 ? -3.012 -8.972 -3.374 1.00 96.81 84 VAL A CA 1
ATOM 538 C C . VAL A 1 84 ? -3.201 -8.178 -4.665 1.00 96.81 84 VAL A C 1
ATOM 540 O O . VAL A 1 84 ? -2.923 -8.689 -5.756 1.00 96.81 84 VAL A O 1
ATOM 543 N N . SER A 1 85 ? -3.696 -6.940 -4.575 1.00 96.19 85 SER A N 1
ATOM 544 C CA . SER A 1 85 ? -3.903 -6.128 -5.780 1.00 96.19 85 SER A CA 1
ATOM 545 C C . SER A 1 85 ? -3.909 -4.613 -5.607 1.00 96.19 85 SER A C 1
ATOM 547 O O . SER A 1 85 ? -4.394 -4.102 -4.603 1.00 96.19 85 SER A O 1
ATOM 549 N N . GLY A 1 86 ? -3.501 -3.879 -6.644 1.00 94.12 86 GLY A N 1
ATOM 550 C CA . GLY A 1 86 ? -3.656 -2.422 -6.703 1.00 94.12 86 GLY A CA 1
ATOM 551 C C . GLY A 1 86 ? -2.537 -1.672 -5.986 1.00 94.12 86 GLY A C 1
ATOM 552 O O . GLY A 1 86 ? -2.804 -0.935 -5.039 1.00 94.12 86 GLY A O 1
ATOM 553 N N . CYS A 1 87 ? -1.299 -1.869 -6.441 1.00 95.25 87 CYS A N 1
ATOM 554 C CA . CYS A 1 87 ? -0.146 -1.051 -6.069 1.00 95.25 87 CYS A CA 1
ATOM 555 C C . CYS A 1 87 ? 0.110 -0.014 -7.170 1.00 95.25 87 CYS A C 1
ATOM 557 O O . CYS A 1 87 ? 0.260 -0.386 -8.335 1.00 95.25 87 CYS A O 1
ATOM 559 N N . GLN A 1 88 ? 0.118 1.277 -6.840 1.00 94.94 88 GLN A N 1
ATOM 560 C CA . GLN A 1 88 ? 0.261 2.334 -7.842 1.00 94.94 88 GLN A CA 1
ATOM 561 C C . GLN A 1 88 ? 1.164 3.470 -7.369 1.00 94.94 88 GLN A C 1
ATOM 563 O O . GLN A 1 88 ? 0.871 4.126 -6.370 1.00 94.94 88 GLN A O 1
ATOM 568 N N . GLY A 1 89 ? 2.230 3.732 -8.123 1.00 91.00 89 GLY A N 1
ATOM 569 C CA . GLY A 1 89 ? 3.250 4.738 -7.823 1.00 91.00 89 GLY A CA 1
ATOM 570 C C . GLY A 1 89 ? 3.551 5.640 -9.015 1.00 91.00 89 GLY A C 1
ATOM 571 O O . GLY A 1 89 ? 3.189 5.315 -10.145 1.00 91.00 89 GLY A O 1
ATOM 572 N N . LYS A 1 90 ? 4.218 6.775 -8.770 1.00 90.69 90 LYS A N 1
ATOM 573 C CA . LYS A 1 90 ? 5.019 7.432 -9.824 1.00 90.69 90 LYS A CA 1
ATOM 574 C C . LYS A 1 90 ? 6.476 6.958 -9.805 1.00 90.69 90 LYS A C 1
ATOM 576 O O . LYS A 1 90 ? 7.133 7.020 -10.830 1.00 90.69 90 LYS A O 1
ATOM 581 N N . GLY A 1 91 ? 6.978 6.508 -8.652 1.00 87.88 91 GLY A N 1
ATOM 582 C CA . GLY A 1 91 ? 8.234 5.761 -8.573 1.00 87.88 91 GLY A CA 1
ATOM 583 C C . GLY A 1 91 ? 8.063 4.319 -9.055 1.00 87.88 91 GLY A C 1
ATOM 584 O O . GLY A 1 91 ? 7.097 4.006 -9.753 1.00 87.88 91 GLY A O 1
ATOM 585 N N . GLU A 1 92 ? 8.973 3.439 -8.645 1.00 90.94 92 GLU A N 1
ATOM 586 C CA . GLU A 1 92 ? 8.905 1.996 -8.894 1.00 90.94 92 GLU A CA 1
ATOM 587 C C . GLU A 1 92 ? 8.039 1.304 -7.824 1.00 90.94 92 GLU A C 1
ATOM 589 O O . GLU A 1 92 ? 8.497 1.054 -6.711 1.00 90.94 92 GLU A O 1
ATOM 594 N N . PRO A 1 93 ? 6.752 1.007 -8.092 1.00 93.06 93 PRO A N 1
ATOM 595 C CA . PRO A 1 93 ? 5.927 0.297 -7.128 1.00 93.06 93 PRO A CA 1
ATOM 596 C C . PRO A 1 93 ? 6.377 -1.159 -6.990 1.00 93.06 93 PRO A C 1
ATOM 598 O O . PRO A 1 93 ? 6.523 -1.883 -7.978 1.00 93.06 93 PRO A O 1
ATOM 601 N N . THR A 1 94 ? 6.474 -1.624 -5.750 1.00 96.06 94 THR A N 1
ATOM 602 C CA . THR A 1 94 ? 6.736 -3.030 -5.450 1.00 96.06 94 THR A CA 1
ATOM 603 C C . THR A 1 94 ? 5.430 -3.745 -5.129 1.00 96.06 94 THR A C 1
ATOM 605 O O . THR A 1 94 ? 4.631 -3.298 -4.303 1.00 96.06 94 THR A O 1
ATOM 608 N N . LEU A 1 95 ? 5.209 -4.885 -5.783 1.00 95.62 95 LEU A N 1
ATOM 609 C CA . LEU A 1 95 ? 4.079 -5.768 -5.522 1.00 95.62 95 LEU A CA 1
ATOM 610 C C . LEU A 1 95 ? 4.577 -7.204 -5.368 1.00 95.62 95 LEU A C 1
ATOM 612 O O . LEU A 1 95 ? 5.123 -7.778 -6.307 1.00 95.62 95 LEU A O 1
ATOM 616 N N . SER A 1 96 ? 4.352 -7.793 -4.197 1.00 95.06 96 SER A N 1
ATOM 617 C CA . SER A 1 96 ? 4.754 -9.166 -3.889 1.00 95.06 96 SER A CA 1
ATOM 618 C C . SER A 1 96 ? 3.661 -9.906 -3.125 1.00 95.06 96 SER A C 1
ATOM 620 O O . SER A 1 96 ? 2.780 -9.306 -2.512 1.00 95.06 96 SER A O 1
ATOM 622 N N . GLY A 1 97 ? 3.699 -11.232 -3.150 1.00 92.81 97 GLY A N 1
ATOM 623 C CA . GLY A 1 97 ? 2.826 -12.028 -2.308 1.00 92.81 97 GLY A CA 1
ATOM 624 C C . GLY A 1 97 ? 2.780 -13.498 -2.671 1.00 92.81 97 GLY A C 1
ATOM 625 O O . GLY A 1 97 ? 3.173 -13.915 -3.758 1.00 92.81 97 GLY A O 1
ATOM 626 N N . THR A 1 98 ? 2.259 -14.286 -1.742 1.00 89.19 98 THR A N 1
ATOM 627 C CA . THR A 1 98 ? 1.990 -15.708 -1.942 1.00 89.19 98 THR A CA 1
ATOM 628 C C . THR A 1 98 ? 0.496 -15.891 -2.199 1.00 89.19 98 THR A C 1
ATOM 630 O O . THR A 1 98 ? -0.343 -15.635 -1.337 1.00 89.19 98 THR A O 1
ATOM 633 N N . GLY A 1 99 ? 0.141 -16.279 -3.425 1.00 92.88 99 GLY A N 1
ATOM 634 C CA . GLY A 1 99 ? -1.244 -16.403 -3.886 1.00 92.88 99 GLY A CA 1
ATOM 635 C C . GLY A 1 99 ? -1.492 -15.628 -5.180 1.00 92.88 99 GLY A C 1
ATOM 636 O O . GLY A 1 99 ? -0.640 -15.604 -6.065 1.00 92.88 99 GLY A O 1
ATOM 637 N N . ARG A 1 100 ? -2.673 -15.017 -5.330 1.00 95.44 100 ARG A N 1
ATOM 638 C CA . ARG A 1 100 ? -3.023 -14.265 -6.545 1.00 95.44 100 ARG A CA 1
ATOM 639 C C . ARG A 1 100 ? -2.577 -12.817 -6.411 1.00 95.44 100 ARG A C 1
ATOM 641 O O . ARG A 1 100 ? -3.104 -12.090 -5.574 1.00 95.44 100 ARG A O 1
ATOM 648 N N . VAL A 1 101 ? -1.678 -12.398 -7.291 1.00 94.94 101 VAL A N 1
ATOM 649 C CA . VAL A 1 101 ? -1.093 -11.055 -7.305 1.00 94.94 101 VAL A CA 1
ATOM 650 C C . VAL A 1 101 ? -1.430 -10.368 -8.631 1.00 94.94 101 VAL A C 1
ATOM 652 O O . VAL A 1 101 ? -1.315 -10.989 -9.686 1.00 94.94 101 VAL A O 1
ATOM 655 N N . SER A 1 102 ? -1.910 -9.118 -8.607 1.00 94.25 102 SER A N 1
ATOM 656 C CA . SER A 1 102 ? -2.259 -8.380 -9.838 1.00 94.25 102 SER A CA 1
ATOM 657 C C . SER A 1 102 ? -2.323 -6.858 -9.658 1.00 94.25 102 SER A C 1
ATOM 659 O O . SER A 1 102 ? -2.554 -6.369 -8.561 1.00 94.25 102 SER A O 1
ATOM 661 N N . GLY A 1 103 ? -2.179 -6.092 -10.743 1.00 91.25 103 GLY A N 1
ATOM 662 C CA . GLY A 1 103 ? -2.395 -4.639 -10.723 1.00 91.25 103 GLY A CA 1
ATOM 663 C C . GLY A 1 103 ? -1.298 -3.862 -9.991 1.00 91.25 103 GLY A C 1
ATOM 664 O O . GLY A 1 103 ? -1.581 -3.207 -8.991 1.00 91.25 103 GLY A O 1
ATOM 665 N N . CYS A 1 104 ? -0.064 -3.943 -10.495 1.00 92.69 104 CYS A N 1
ATOM 666 C CA . CYS A 1 104 ? 1.034 -3.047 -10.131 1.00 92.69 104 CYS A CA 1
ATOM 667 C C . CYS A 1 104 ? 1.275 -2.063 -11.283 1.00 92.69 104 CYS A C 1
ATOM 669 O O . CYS A 1 104 ? 1.389 -2.509 -12.426 1.00 92.69 104 CYS A O 1
ATOM 671 N N . GLN A 1 105 ? 1.326 -0.757 -11.018 1.00 91.62 105 GLN A N 1
ATOM 672 C CA . GLN A 1 105 ? 1.536 0.248 -12.064 1.00 91.62 105 GLN A CA 1
ATOM 673 C C . GLN A 1 105 ? 2.389 1.429 -11.588 1.00 91.62 105 GLN A C 1
ATOM 675 O O . GLN A 1 105 ? 1.967 2.184 -10.710 1.00 91.62 105 GLN A O 1
ATOM 680 N N . GLY A 1 106 ? 3.557 1.608 -12.211 1.00 84.12 106 GLY A N 1
ATOM 681 C CA . GLY A 1 106 ? 4.351 2.842 -12.162 1.00 84.12 106 GLY A CA 1
ATOM 682 C C . GLY A 1 106 ? 3.944 3.807 -13.284 1.00 84.12 106 GLY A C 1
ATOM 683 O O . GLY A 1 106 ? 3.309 3.382 -14.258 1.00 84.12 106 GLY A O 1
ATOM 684 N N . LYS A 1 107 ? 4.264 5.098 -13.153 1.00 72.25 107 LYS A N 1
ATOM 685 C CA . LYS A 1 107 ? 3.990 6.135 -14.162 1.00 72.25 107 LYS A CA 1
ATOM 686 C C . LYS A 1 107 ? 5.163 7.071 -14.367 1.00 72.25 107 LYS A C 1
ATOM 688 O O . LYS A 1 107 ? 5.563 7.674 -13.352 1.00 72.25 107 LYS A O 1
#

pLDDT: mean 93.79, std 4.22, range [72.25, 97.88]

Secondary structure (DSSP, 8-state):
-EEESS--EEEEEEEEEEEEESS--EEEEEEEEEEEEESS--EEEEEEEEEEEEESS--EEEEEEEEEEEEESS--EEEEEEEEEEEE-SS--EE--EEEEEEEE--